Protein AF-A0A4Y7Q3M9-F1 (afdb_monomer_lite)

Structure (mmCIF, N/CA/C/O backbone):
data_AF-A0A4Y7Q3M9-F1
#
_entry.id   AF-A0A4Y7Q3M9-F1
#
loop_
_atom_site.group_PDB
_atom_site.id
_atom_site.type_symbol
_atom_site.label_atom_id
_atom_site.label_alt_id
_atom_site.label_comp_id
_atom_site.label_asym_id
_atom_site.label_entity_id
_atom_site.label_seq_id
_atom_site.pdbx_PDB_ins_code
_atom_site.Cartn_x
_atom_site.Cartn_y
_atom_site.Cartn_z
_atom_site.occupancy
_atom_site.B_iso_or_equiv
_atom_site.auth_seq_id
_atom_site.auth_comp_id
_atom_site.auth_asym_id
_atom_site.auth_atom_id
_atom_site.pdbx_PDB_model_num
ATOM 1 N N . LEU A 1 1 ? 7.637 7.148 -3.254 1.00 60.75 1 LEU A N 1
ATOM 2 C CA . LEU A 1 1 ? 6.221 6.943 -3.628 1.00 60.75 1 LEU A CA 1
ATOM 3 C C . LEU A 1 1 ? 5.470 8.237 -3.388 1.00 60.75 1 LEU A C 1
ATOM 5 O O . LEU A 1 1 ? 5.607 8.799 -2.303 1.00 60.75 1 LEU A O 1
ATOM 9 N N . THR A 1 2 ? 4.733 8.718 -4.386 1.00 67.25 2 THR A N 1
ATOM 10 C CA . THR A 1 2 ? 3.855 9.886 -4.240 1.00 67.25 2 THR A CA 1
ATOM 11 C C . THR A 1 2 ? 2.712 9.567 -3.263 1.00 67.25 2 THR A C 1
ATOM 13 O O . THR A 1 2 ? 2.543 8.434 -2.792 1.00 67.25 2 THR A O 1
ATOM 16 N N . THR A 1 3 ? 1.976 10.585 -2.835 1.00 75.31 3 THR A N 1
ATOM 17 C CA . THR A 1 3 ? 0.743 10.435 -2.039 1.00 75.31 3 THR A CA 1
ATOM 18 C C . THR A 1 3 ? -0.497 10.289 -2.920 1.00 75.31 3 THR A C 1
ATOM 20 O O . THR A 1 3 ? -1.539 9.844 -2.433 1.00 75.31 3 THR A O 1
ATOM 23 N N . GLU A 1 4 ? -0.371 10.645 -4.196 1.00 77.19 4 GLU A N 1
ATOM 24 C CA . GLU A 1 4 ? -1.392 10.527 -5.234 1.00 77.19 4 GLU A CA 1
ATOM 25 C C . GLU A 1 4 ? -1.763 9.065 -5.463 1.00 77.19 4 GLU A C 1
ATOM 27 O O . GLU A 1 4 ? -0.901 8.193 -5.415 1.00 77.19 4 GLU A O 1
ATOM 32 N N . ASN A 1 5 ? -3.055 8.790 -5.648 1.00 79.56 5 ASN A N 1
ATOM 33 C CA . ASN A 1 5 ? -3.624 7.449 -5.856 1.00 79.56 5 ASN A CA 1
ATOM 34 C C . ASN A 1 5 ? -3.337 6.404 -4.763 1.00 79.56 5 ASN A C 1
ATOM 36 O O . ASN A 1 5 ? -3.791 5.271 -4.872 1.00 79.56 5 ASN A O 1
ATOM 40 N N . ARG A 1 6 ? -2.651 6.774 -3.673 1.00 86.69 6 ARG A N 1
ATOM 41 C CA . ARG A 1 6 ? -2.416 5.879 -2.536 1.00 86.69 6 ARG A CA 1
ATOM 42 C C . ARG A 1 6 ? -3.754 5.357 -1.983 1.00 86.69 6 ARG A C 1
ATOM 44 O O . ARG A 1 6 ? -4.604 6.200 -1.658 1.00 86.69 6 ARG A O 1
ATOM 51 N N . PRO A 1 7 ? -3.901 4.032 -1.783 1.00 90.00 7 PRO A N 1
ATOM 52 C CA . PRO A 1 7 ? -5.114 3.450 -1.216 1.00 90.00 7 PRO A CA 1
ATOM 53 C C . PRO A 1 7 ? -5.471 4.053 0.148 1.00 90.00 7 PRO A C 1
ATOM 55 O O . PRO A 1 7 ? -4.588 4.460 0.919 1.00 90.00 7 PRO A O 1
ATOM 58 N N . ALA A 1 8 ? -6.767 4.124 0.448 1.00 89.69 8 ALA A N 1
ATOM 59 C CA . ALA A 1 8 ? -7.282 4.748 1.666 1.00 89.69 8 ALA A CA 1
ATOM 60 C C . ALA A 1 8 ? -6.785 4.027 2.929 1.00 89.69 8 ALA A C 1
ATOM 62 O O . ALA A 1 8 ? -6.393 4.662 3.907 1.00 89.69 8 ALA A O 1
ATOM 63 N N . GLU A 1 9 ? -6.699 2.710 2.847 1.00 90.12 9 GLU A N 1
ATOM 64 C CA . GLU A 1 9 ? -6.151 1.766 3.811 1.00 90.12 9 GLU A CA 1
ATOM 65 C C . GLU A 1 9 ? -4.719 2.132 4.208 1.00 90.12 9 GLU A C 1
ATOM 67 O O . GLU A 1 9 ? -4.391 2.298 5.382 1.00 90.12 9 GLU A O 1
ATOM 72 N N . VAL A 1 10 ? -3.867 2.369 3.208 1.00 88.69 10 VAL A N 1
ATOM 73 C CA . VAL A 1 10 ? -2.464 2.750 3.411 1.00 88.69 10 VAL A CA 1
ATOM 74 C C . VAL A 1 10 ? -2.367 4.147 4.013 1.00 88.69 10 VAL A C 1
ATOM 76 O O . VAL A 1 10 ? -1.528 4.399 4.880 1.00 88.69 10 VAL A O 1
ATOM 79 N N . LYS A 1 11 ? -3.223 5.079 3.570 1.00 88.25 11 LYS A N 1
ATOM 80 C CA . LYS A 1 11 ? -3.299 6.424 4.159 1.00 88.25 11 LYS A CA 1
ATOM 81 C C . LYS A 1 11 ? -3.676 6.344 5.638 1.00 88.25 11 LYS A C 1
ATOM 83 O O . LYS A 1 11 ? -3.019 6.992 6.451 1.00 88.25 11 LYS A O 1
ATOM 88 N N . ALA A 1 12 ? -4.681 5.543 5.983 1.00 88.81 12 ALA A N 1
ATOM 89 C CA . ALA A 1 12 ? -5.125 5.341 7.356 1.00 88.81 12 ALA A CA 1
ATOM 90 C C . ALA A 1 12 ? -4.029 4.687 8.207 1.00 88.81 12 ALA A C 1
ATOM 92 O O . ALA A 1 12 ? -3.702 5.207 9.271 1.00 88.81 12 ALA A O 1
ATOM 93 N N . PHE A 1 13 ? -3.399 3.618 7.716 1.00 88.31 13 PHE A N 1
ATOM 94 C CA . PHE A 1 13 ? -2.296 2.943 8.400 1.00 88.31 13 PHE A CA 1
ATOM 95 C C . PHE A 1 13 ? -1.146 3.904 8.733 1.00 88.31 13 PHE A C 1
ATOM 97 O O . PHE A 1 13 ? -0.700 3.975 9.878 1.00 88.31 13 PHE A O 1
ATOM 104 N N . ILE A 1 14 ? -0.710 4.717 7.763 1.00 87.00 14 ILE A N 1
ATOM 105 C CA . ILE A 1 14 ? 0.352 5.710 7.981 1.00 87.00 14 ILE A CA 1
ATOM 106 C C . ILE A 1 14 ? -0.102 6.806 8.956 1.00 87.00 14 ILE A C 1
ATOM 108 O O . ILE A 1 14 ? 0.674 7.185 9.833 1.00 87.00 14 ILE A O 1
ATOM 112 N N . LYS A 1 15 ? -1.341 7.304 8.829 1.00 87.12 15 LYS A N 1
ATOM 113 C CA . LYS A 1 15 ? -1.902 8.344 9.710 1.00 87.12 15 LYS A CA 1
ATOM 114 C C . LYS A 1 15 ? -1.993 7.879 11.167 1.00 87.12 15 LYS A C 1
ATOM 116 O O . LYS A 1 15 ? -1.749 8.673 12.066 1.00 87.12 15 LYS A O 1
ATOM 121 N N . ASN A 1 16 ? -2.288 6.602 11.395 1.00 86.56 16 ASN A N 1
ATOM 122 C CA . ASN A 1 16 ? -2.415 6.011 12.729 1.00 86.56 16 ASN A CA 1
ATOM 123 C C . ASN A 1 16 ? -1.070 5.561 13.326 1.00 86.56 16 ASN A C 1
ATOM 125 O O . ASN A 1 16 ? -1.042 4.704 14.201 1.00 86.56 16 ASN A O 1
ATOM 129 N N . GLY A 1 17 ? 0.056 6.082 12.833 1.00 85.00 17 GLY A N 1
ATOM 130 C CA . GLY A 1 17 ? 1.371 5.738 13.374 1.00 85.00 17 GLY A CA 1
ATOM 131 C C . GLY A 1 17 ? 1.836 4.320 13.040 1.00 85.00 17 GLY A C 1
ATOM 132 O O . GLY A 1 17 ? 2.744 3.826 13.701 1.00 85.00 17 GLY A O 1
ATOM 133 N N . ARG A 1 18 ? 1.273 3.690 11.995 1.00 87.25 18 ARG A N 1
ATOM 134 C CA . ARG A 1 18 ? 1.618 2.326 11.550 1.00 87.25 18 ARG A CA 1
ATOM 135 C C . ARG A 1 18 ? 1.307 1.266 12.606 1.00 87.25 18 ARG A C 1
ATOM 137 O O . ARG A 1 18 ? 2.111 0.372 12.850 1.00 87.25 18 ARG A O 1
ATOM 144 N N . ASP A 1 19 ? 0.148 1.385 13.244 1.00 85.88 19 ASP A N 1
ATOM 145 C CA . ASP A 1 19 ? -0.320 0.398 14.212 1.00 85.88 19 ASP A CA 1
ATOM 146 C C . ASP A 1 19 ? -0.575 -0.959 13.537 1.00 85.88 19 ASP A C 1
ATOM 148 O O . ASP A 1 19 ? -1.591 -1.163 12.876 1.00 85.88 19 ASP A O 1
ATOM 152 N N . TYR A 1 20 ? 0.368 -1.886 13.706 1.00 83.44 20 TYR A N 1
ATOM 153 C CA . TYR A 1 20 ? 0.307 -3.240 13.151 1.00 83.44 20 TYR A CA 1
ATOM 154 C C . TYR A 1 20 ? -0.742 -4.132 13.820 1.00 83.44 20 TYR A C 1
ATOM 156 O O . TYR A 1 20 ? -1.063 -5.187 13.283 1.00 83.44 20 TYR A O 1
ATOM 164 N N . LYS A 1 21 ? -1.257 -3.750 14.996 1.00 83.25 21 LYS A N 1
ATOM 165 C CA . LYS A 1 21 ? -2.316 -4.509 15.679 1.00 83.25 21 LYS A CA 1
ATOM 166 C C . LYS A 1 21 ? -3.692 -4.212 15.098 1.00 83.25 21 LYS A C 1
ATOM 168 O O . LYS A 1 21 ? -4.644 -4.939 15.373 1.00 83.25 21 LYS A O 1
ATOM 173 N N . ARG A 1 22 ? -3.806 -3.129 14.333 1.00 78.56 22 ARG A N 1
ATOM 174 C CA . ARG A 1 22 ? -5.049 -2.702 13.717 1.00 78.56 22 ARG A CA 1
ATOM 175 C C . ARG A 1 22 ? -5.228 -3.412 12.383 1.00 78.56 22 ARG A C 1
ATOM 177 O O . ARG A 1 22 ? -4.408 -3.257 11.482 1.00 78.56 22 ARG A O 1
ATOM 184 N N . ASP A 1 23 ? -6.341 -4.125 12.256 1.00 77.31 23 ASP A N 1
ATOM 185 C CA . ASP A 1 23 ? -6.770 -4.642 10.965 1.00 77.31 23 ASP A CA 1
ATOM 186 C C . ASP A 1 23 ? -7.018 -3.474 10.001 1.00 77.31 23 ASP A C 1
ATOM 188 O O . ASP A 1 23 ? -7.637 -2.457 10.340 1.00 77.31 23 ASP A O 1
ATOM 192 N N . VAL A 1 24 ? -6.477 -3.615 8.799 1.00 79.38 24 VAL A N 1
ATOM 193 C CA . VAL A 1 24 ? -6.593 -2.625 7.738 1.00 79.38 24 VAL A CA 1
ATOM 194 C C . VAL A 1 24 ? -7.987 -2.660 7.108 1.00 79.38 24 VAL A C 1
ATOM 196 O O . VAL A 1 24 ? -8.432 -1.641 6.581 1.00 79.38 24 VAL A O 1
ATOM 199 N N . GLY A 1 25 ? -8.713 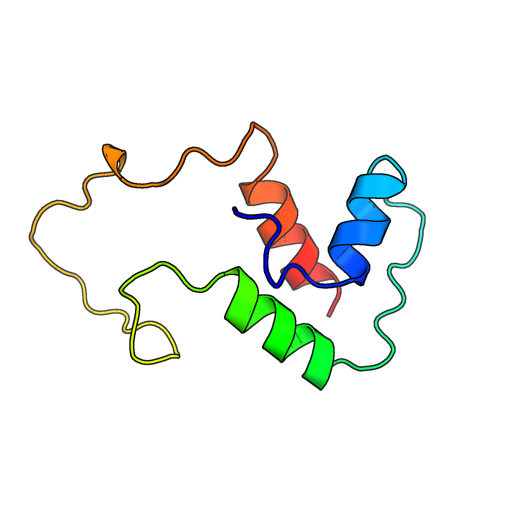-3.776 7.255 1.00 80.00 25 GLY A N 1
ATOM 200 C CA . GLY A 1 25 ? -10.135 -3.860 6.935 1.00 80.00 25 GLY A CA 1
ATOM 201 C C . GLY A 1 25 ? -10.427 -3.633 5.453 1.00 80.00 25 GLY A C 1
ATOM 202 O O . GLY A 1 25 ? -11.276 -2.806 5.110 1.00 80.00 25 GLY A O 1
ATOM 203 N N . ILE A 1 26 ? -9.724 -4.349 4.566 1.00 87.69 26 ILE A N 1
ATOM 204 C CA . ILE A 1 26 ? -9.972 -4.291 3.117 1.00 87.69 26 ILE A CA 1
ATOM 205 C C . ILE A 1 26 ? -11.334 -4.933 2.833 1.00 87.69 26 ILE A C 1
ATOM 207 O O . ILE A 1 26 ? -11.470 -6.145 2.706 1.00 87.69 26 ILE A O 1
ATOM 211 N N . SER A 1 27 ? -12.364 -4.095 2.733 1.00 84.94 27 SER A N 1
ATOM 212 C CA . SER A 1 27 ? -13.737 -4.533 2.446 1.00 84.94 27 SER A CA 1
ATOM 213 C C . SER A 1 27 ? -13.964 -4.837 0.964 1.00 84.94 27 SER A C 1
ATOM 215 O O . SER A 1 27 ? -14.778 -5.691 0.619 1.00 84.94 27 SER A O 1
ATOM 217 N N . LYS A 1 28 ? -13.239 -4.147 0.076 1.00 89.31 28 LYS A N 1
ATOM 218 C CA . LYS A 1 28 ? -13.395 -4.239 -1.378 1.00 89.31 28 LYS A CA 1
ATOM 219 C C . LYS A 1 28 ? -12.058 -4.511 -2.057 1.00 89.31 28 LYS A C 1
ATOM 221 O O . LYS A 1 28 ? -11.367 -3.600 -2.511 1.00 89.31 28 LYS A O 1
ATOM 226 N N . LEU A 1 29 ? -11.716 -5.792 -2.152 1.00 89.50 29 LEU A N 1
ATOM 227 C CA . LEU A 1 29 ? -10.413 -6.245 -2.640 1.00 89.50 29 LEU A CA 1
ATOM 228 C C . LEU A 1 29 ? -10.062 -5.721 -4.043 1.00 89.50 29 LEU A C 1
ATOM 230 O O . LEU A 1 29 ? -8.936 -5.291 -4.273 1.00 89.50 29 LEU A O 1
ATOM 234 N N . VAL A 1 30 ? -11.023 -5.723 -4.972 1.00 90.38 30 VAL A N 1
ATOM 235 C CA . VAL A 1 30 ? -10.794 -5.292 -6.364 1.00 90.38 30 VAL A CA 1
ATOM 236 C C . VAL A 1 30 ? -10.457 -3.798 -6.439 1.00 90.38 30 VAL A C 1
ATOM 238 O O . VAL A 1 30 ? -9.487 -3.420 -7.091 1.00 90.38 30 VAL A O 1
ATOM 241 N N . GLU A 1 31 ? -11.207 -2.951 -5.728 1.00 90.44 31 GLU A N 1
ATOM 242 C CA . GLU A 1 31 ? -10.967 -1.498 -5.681 1.00 90.44 31 GLU A CA 1
ATOM 243 C C . GLU A 1 31 ? -9.619 -1.172 -5.020 1.00 90.44 31 GLU A C 1
ATOM 245 O O . GLU A 1 31 ? -8.882 -0.288 -5.473 1.00 90.44 31 GLU A O 1
ATOM 250 N N . TYR A 1 32 ? -9.265 -1.926 -3.977 1.00 90.44 32 TYR A N 1
ATOM 251 C CA . TYR A 1 32 ? -7.974 -1.810 -3.315 1.00 90.44 32 TYR A CA 1
ATOM 252 C C . TYR A 1 32 ? -6.817 -2.215 -4.250 1.00 90.44 32 TYR A C 1
ATOM 254 O O . TYR A 1 32 ? -5.832 -1.481 -4.365 1.00 90.44 32 TYR A O 1
ATOM 262 N N . ALA A 1 33 ? -6.954 -3.315 -4.998 1.00 88.12 33 ALA A N 1
ATOM 263 C CA . ALA A 1 33 ? -5.953 -3.766 -5.968 1.00 88.12 33 ALA A CA 1
ATOM 264 C C . ALA A 1 33 ? -5.732 -2.771 -7.110 1.00 88.12 33 ALA A C 1
ATOM 266 O O . ALA A 1 33 ? -4.582 -2.480 -7.446 1.00 88.12 33 ALA A O 1
ATOM 267 N N . GLU A 1 34 ? -6.799 -2.200 -7.667 1.00 88.06 34 GLU A N 1
ATOM 268 C CA . GLU A 1 34 ? -6.692 -1.157 -8.693 1.00 88.06 34 GLU A CA 1
ATOM 269 C C . GLU A 1 34 ? -6.027 0.115 -8.150 1.00 88.06 34 GLU A C 1
ATOM 271 O O . GLU A 1 34 ? -5.153 0.694 -8.800 1.00 88.06 34 GLU A O 1
ATOM 276 N N . SER A 1 35 ? -6.343 0.504 -6.913 1.00 88.06 35 SER A N 1
ATOM 277 C CA . SER A 1 35 ? -5.690 1.639 -6.251 1.00 88.06 35 SER A CA 1
ATOM 278 C C . SER A 1 35 ? -4.189 1.396 -6.054 1.00 88.06 35 SER A C 1
ATOM 280 O O . SER A 1 35 ? -3.378 2.279 -6.332 1.00 88.06 35 SER A O 1
ATOM 282 N N . CYS A 1 36 ? -3.786 0.191 -5.637 1.00 86.75 36 CYS A N 1
ATOM 283 C CA . CYS A 1 36 ? -2.376 -0.192 -5.538 1.00 86.75 36 CYS A CA 1
ATOM 284 C C . CYS A 1 36 ? -1.668 -0.132 -6.900 1.00 86.75 36 CYS A C 1
ATOM 286 O O . CYS A 1 36 ? -0.575 0.428 -6.989 1.00 86.75 36 CYS A O 1
ATOM 288 N N . ARG A 1 37 ? -2.299 -0.634 -7.971 1.00 82.06 37 ARG A N 1
ATOM 289 C CA . ARG A 1 37 ? -1.754 -0.569 -9.342 1.00 82.06 37 ARG A CA 1
ATOM 290 C C . ARG A 1 37 ? -1.523 0.870 -9.788 1.00 82.06 37 ARG A C 1
ATOM 292 O O . ARG A 1 37 ? -0.429 1.208 -10.234 1.00 82.06 37 ARG A O 1
ATOM 299 N N . MET A 1 38 ? -2.528 1.726 -9.616 1.00 82.88 38 MET A N 1
ATOM 300 C CA . MET A 1 38 ? -2.440 3.142 -9.973 1.00 82.88 38 MET A CA 1
ATOM 301 C C . MET A 1 38 ? -1.408 3.892 -9.129 1.00 82.88 38 MET A C 1
ATOM 303 O O . MET A 1 38 ? -0.749 4.800 -9.630 1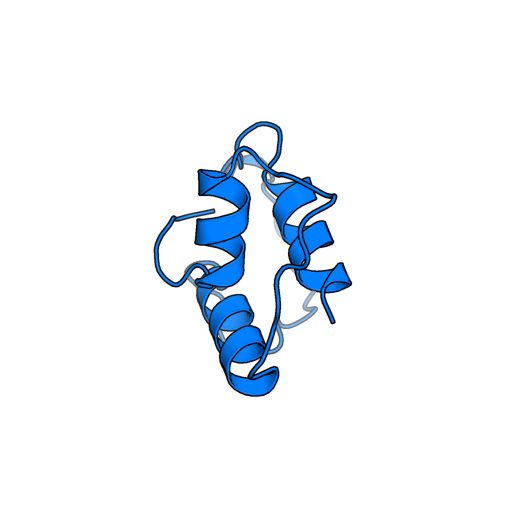.00 82.88 38 MET A O 1
ATOM 307 N N . TRP A 1 39 ? -1.240 3.508 -7.863 1.00 82.38 39 TRP A N 1
ATOM 308 C CA . TRP A 1 39 ? -0.271 4.122 -6.961 1.00 82.38 39 TRP A CA 1
ATOM 309 C C . TRP A 1 39 ? 1.179 3.715 -7.244 1.00 82.38 39 TRP A C 1
ATOM 311 O O . TRP A 1 39 ? 2.090 4.534 -7.116 1.00 82.38 39 TRP A O 1
ATOM 321 N N . TRP A 1 40 ? 1.414 2.455 -7.609 1.00 78.94 40 TRP A N 1
ATOM 322 C CA . TRP A 1 40 ? 2.753 1.957 -7.935 1.00 78.94 40 TRP A CA 1
ATOM 323 C C . TRP A 1 40 ? 3.192 2.278 -9.355 1.00 78.94 40 TRP A C 1
ATOM 325 O O . TRP A 1 40 ? 4.361 2.063 -9.676 1.00 78.94 40 TRP A O 1
ATOM 335 N N . ARG A 1 41 ? 2.287 2.784 -10.199 1.00 73.31 41 ARG A N 1
ATOM 336 C CA . ARG A 1 41 ? 2.604 3.151 -11.575 1.00 73.31 41 ARG A CA 1
ATOM 337 C C . ARG A 1 41 ? 3.759 4.150 -11.585 1.00 73.31 41 ARG A C 1
ATOM 339 O O . ARG A 1 41 ? 3.674 5.249 -11.039 1.00 73.31 41 ARG A O 1
ATOM 346 N N . ILE A 1 42 ? 4.865 3.733 -12.188 1.00 64.25 42 ILE A N 1
ATOM 347 C CA . ILE A 1 42 ? 6.028 4.584 -12.417 1.00 64.25 42 ILE A CA 1
ATOM 348 C C . ILE A 1 42 ? 5.745 5.366 -13.705 1.00 64.25 42 ILE A C 1
ATOM 350 O O . ILE A 1 42 ? 5.246 4.793 -14.676 1.00 64.25 42 ILE A O 1
ATOM 354 N N . GLU A 1 43 ? 6.023 6.669 -13.725 1.00 57.38 43 GLU A N 1
ATOM 355 C CA . GLU A 1 43 ? 5.912 7.482 -14.945 1.00 57.38 43 GLU A CA 1
ATOM 356 C C . GLU A 1 43 ? 6.683 6.811 -16.098 1.00 57.38 43 GLU A C 1
ATOM 358 O O . GLU A 1 43 ? 7.853 6.464 -15.945 1.00 57.38 43 GLU A O 1
ATOM 363 N N . GLY A 1 44 ? 6.012 6.590 -17.235 1.00 57.06 44 GLY A N 1
ATOM 364 C CA . GLY A 1 44 ? 6.584 5.907 -18.404 1.00 57.06 44 GLY A CA 1
ATOM 365 C C . GLY A 1 44 ? 6.430 4.381 -18.427 1.00 57.06 44 GLY A C 1
ATOM 366 O O . GLY A 1 44 ? 6.934 3.746 -19.349 1.00 57.06 44 GLY A O 1
ATOM 367 N N . SER A 1 45 ? 5.738 3.780 -17.453 1.00 60.56 45 SER A N 1
ATOM 368 C CA . SER A 1 45 ? 5.456 2.339 -17.443 1.00 60.56 45 SER A CA 1
ATOM 369 C C . SER A 1 45 ? 4.098 1.995 -18.068 1.00 60.56 45 SER A C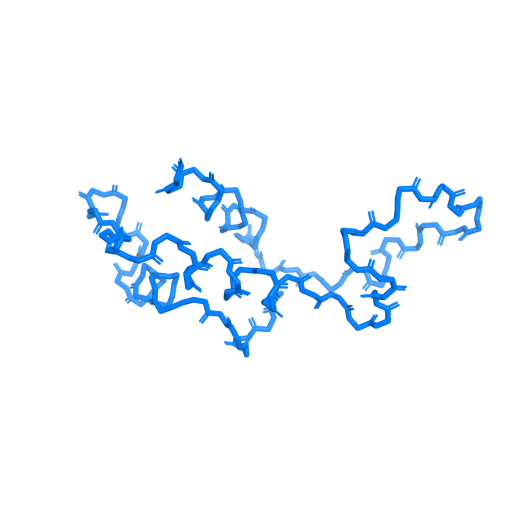 1
ATOM 371 O O . SER A 1 45 ? 3.088 1.861 -17.379 1.00 60.56 45 SER A O 1
ATOM 373 N N . ASP A 1 46 ? 4.094 1.843 -19.391 1.00 67.00 46 ASP A N 1
ATOM 374 C CA . ASP A 1 46 ? 3.015 1.198 -20.142 1.00 67.00 46 ASP A CA 1
ATOM 375 C C . ASP A 1 46 ? 3.591 0.108 -21.056 1.00 67.00 46 ASP A C 1
ATOM 377 O O . ASP A 1 46 ? 4.607 0.358 -21.711 1.00 67.00 46 ASP A O 1
ATOM 381 N N . PRO A 1 47 ? 2.975 -1.089 -21.138 1.00 65.06 47 PRO A N 1
ATOM 382 C CA . PRO A 1 47 ? 1.703 -1.511 -20.528 1.00 65.06 47 PRO A CA 1
ATOM 383 C C . PRO A 1 47 ? 1.834 -2.197 -19.147 1.00 65.06 47 PRO A C 1
ATOM 385 O O . PRO A 1 47 ? 2.907 -2.650 -18.749 1.00 65.06 47 PRO A O 1
ATOM 388 N N . TRP A 1 48 ? 0.706 -2.308 -18.426 1.00 61.69 48 TRP A N 1
ATOM 389 C CA . TRP A 1 48 ? 0.541 -3.190 -17.258 1.00 61.69 48 TRP A CA 1
ATOM 390 C C . TRP A 1 48 ? -0.003 -4.572 -17.691 1.00 61.69 48 TRP A C 1
ATOM 392 O O . TRP A 1 48 ? -0.913 -4.609 -18.521 1.00 61.69 48 TRP A O 1
ATOM 402 N N . PRO A 1 49 ? 0.453 -5.706 -17.118 1.00 65.75 49 PRO A N 1
ATOM 403 C CA . PRO A 1 49 ? 1.504 -5.830 -16.108 1.00 65.75 49 PRO A CA 1
ATOM 404 C C . PRO A 1 49 ? 2.859 -5.379 -16.650 1.00 65.75 49 PRO A C 1
ATOM 406 O O . PRO A 1 49 ? 3.137 -5.572 -17.829 1.00 65.75 49 PRO A O 1
ATOM 409 N N . LEU A 1 50 ? 3.683 -4.784 -15.778 1.00 66.31 50 LEU A N 1
ATOM 410 C CA . LEU A 1 50 ? 5.004 -4.269 -16.149 1.00 66.31 50 LEU A CA 1
ATOM 411 C C . LEU A 1 50 ? 5.779 -5.320 -16.947 1.00 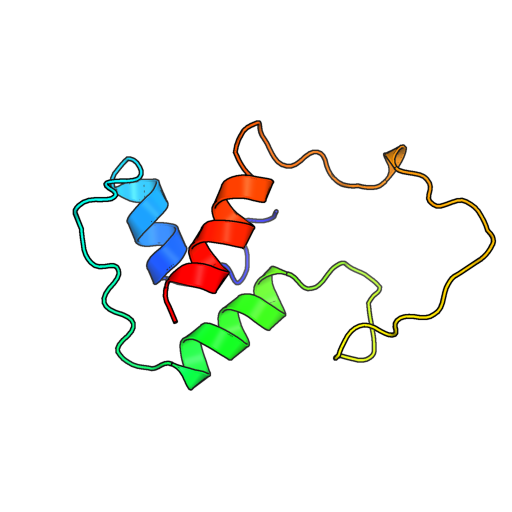66.31 50 LEU A C 1
ATOM 413 O O . LEU A 1 50 ? 6.024 -6.430 -16.459 1.00 66.31 50 LEU A O 1
ATOM 417 N N . THR A 1 51 ? 6.159 -4.967 -18.173 1.00 66.31 51 THR A N 1
ATOM 418 C CA . THR A 1 51 ? 6.939 -5.848 -19.037 1.00 66.31 51 THR A CA 1
ATOM 419 C C . THR A 1 51 ? 8.237 -6.217 -18.324 1.00 66.31 51 THR A C 1
ATOM 421 O O . THR A 1 51 ? 9.024 -5.348 -17.962 1.00 66.31 51 THR A O 1
ATOM 424 N N . ARG A 1 52 ? 8.511 -7.516 -18.161 1.00 64.50 52 ARG A N 1
ATOM 425 C CA . ARG A 1 52 ? 9.777 -8.028 -17.596 1.00 64.50 52 ARG A CA 1
ATOM 426 C C . ARG A 1 52 ? 10.946 -7.917 -18.586 1.00 64.50 52 ARG A C 1
ATOM 428 O O . ARG A 1 52 ? 11.864 -8.735 -18.553 1.00 64.50 52 ARG A O 1
ATOM 435 N N . ALA A 1 53 ? 10.875 -6.977 -19.526 1.00 59.12 53 ALA A N 1
ATOM 436 C CA . ALA A 1 53 ? 11.903 -6.798 -20.533 1.00 59.12 53 ALA A CA 1
ATOM 437 C C . ALA A 1 53 ? 13.176 -6.338 -19.824 1.00 59.12 53 ALA A C 1
ATOM 439 O O . ALA A 1 53 ? 13.227 -5.256 -19.245 1.00 59.12 53 ALA A O 1
ATOM 440 N N . ARG A 1 54 ? 14.197 -7.193 -19.844 1.00 51.28 54 ARG A N 1
ATOM 441 C CA . ARG A 1 54 ? 15.529 -6.870 -19.347 1.00 51.28 54 ARG A CA 1
ATOM 442 C C . ARG A 1 54 ? 16.150 -5.882 -20.327 1.00 51.28 54 ARG A C 1
ATOM 444 O O . ARG A 1 54 ? 16.740 -6.300 -21.317 1.00 51.28 54 ARG A O 1
ATOM 451 N N . THR A 1 55 ? 15.978 -4.584 -20.097 1.00 57.75 55 THR A N 1
ATOM 452 C CA . THR A 1 55 ? 16.722 -3.566 -20.843 1.00 57.75 55 THR A CA 1
ATOM 453 C C . THR A 1 55 ? 18.202 -3.699 -20.468 1.00 57.75 55 THR A C 1
ATOM 455 O O . THR A 1 55 ? 18.529 -3.544 -19.291 1.00 57.75 55 THR A O 1
ATOM 458 N N . PRO A 1 56 ? 19.107 -4.006 -21.419 1.00 55.75 56 PRO A N 1
ATOM 459 C CA . PRO A 1 56 ? 20.544 -4.140 -21.146 1.00 55.75 56 PRO A CA 1
ATOM 460 C C . PRO A 1 56 ? 21.209 -2.807 -20.772 1.00 55.75 56 PRO A C 1
ATOM 462 O O . PRO A 1 56 ? 22.376 -2.767 -20.392 1.00 55.75 56 PRO A O 1
ATOM 465 N N . GLU A 1 57 ? 20.475 -1.708 -20.914 1.00 53.22 57 GLU A N 1
ATOM 466 C CA . GLU A 1 57 ? 21.009 -0.360 -20.949 1.00 53.22 57 GLU A CA 1
ATOM 467 C C . GLU A 1 57 ? 20.704 0.322 -19.622 1.00 53.22 57 GLU A C 1
ATOM 469 O O . GLU A 1 57 ? 19.614 0.846 -19.413 1.00 53.22 57 GLU A O 1
ATOM 474 N N . ASN A 1 58 ? 21.686 0.285 -18.721 1.00 49.59 58 ASN A N 1
ATOM 475 C CA . ASN A 1 58 ? 21.752 1.114 -17.524 1.00 49.59 58 ASN A CA 1
ATOM 476 C C . ASN A 1 58 ? 20.459 1.124 -16.693 1.00 49.59 58 ASN A C 1
ATOM 478 O O . ASN A 1 58 ? 19.683 2.083 -16.717 1.00 49.59 58 ASN A O 1
ATOM 482 N N . GLU A 1 59 ? 20.289 0.100 -15.854 1.00 54.44 59 GLU A N 1
ATOM 483 C CA . GLU A 1 59 ? 19.514 0.225 -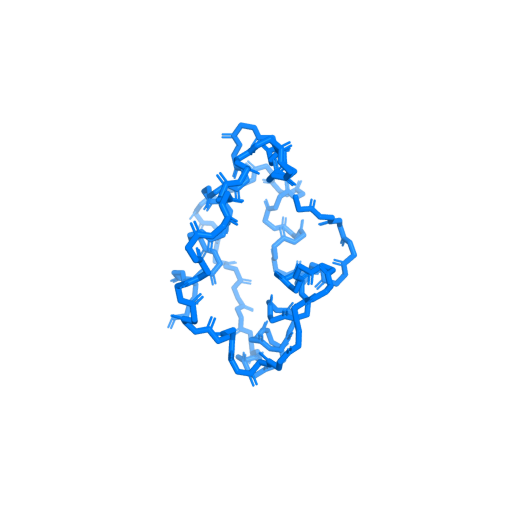14.617 1.00 54.44 59 GLU A CA 1
ATOM 484 C C . GLU A 1 59 ? 20.173 1.306 -13.743 1.00 54.44 59 GLU A C 1
ATOM 486 O O . GLU A 1 59 ? 20.947 1.040 -12.823 1.00 54.44 59 GLU A O 1
ATOM 491 N N . THR A 1 60 ? 19.936 2.574 -14.074 1.00 53.53 60 THR A N 1
ATOM 492 C CA . THR A 1 60 ? 20.454 3.706 -13.323 1.00 53.53 60 THR A CA 1
ATOM 493 C C . THR A 1 60 ? 19.625 3.802 -12.053 1.00 53.53 60 THR A C 1
ATOM 495 O O . THR A 1 60 ? 18.641 4.541 -11.986 1.00 53.53 60 THR A O 1
ATOM 498 N N . TRP A 1 61 ? 20.045 3.073 -11.017 1.00 56.22 61 TRP A N 1
ATOM 499 C CA . TRP A 1 61 ? 19.498 3.143 -9.657 1.00 56.22 61 TRP A CA 1
ATOM 500 C C . TRP A 1 61 ? 19.370 4.592 -9.146 1.00 56.22 61 TRP A C 1
ATOM 502 O O . TRP A 1 61 ? 18.548 4.874 -8.280 1.00 56.22 61 TRP A O 1
ATOM 512 N N . GLY A 1 62 ? 20.117 5.538 -9.730 1.00 53.28 62 GLY A N 1
ATOM 513 C CA . GLY A 1 62 ? 20.008 6.975 -9.469 1.00 53.28 62 GLY A CA 1
ATOM 514 C C . GLY A 1 62 ? 18.660 7.621 -9.826 1.00 53.28 62 GLY A C 1
ATOM 515 O O . GLY A 1 62 ? 18.332 8.652 -9.248 1.00 53.28 62 GLY A O 1
ATOM 516 N N . LYS A 1 63 ? 17.856 7.031 -10.725 1.00 50.47 63 LYS A N 1
ATOM 517 C CA . LYS A 1 63 ? 16.493 7.511 -11.040 1.00 50.47 63 LYS A CA 1
ATOM 518 C C . LYS A 1 63 ? 15.413 6.890 -10.160 1.00 50.47 63 LYS A C 1
ATOM 520 O O . LYS A 1 63 ? 14.271 7.352 -10.180 1.00 50.47 63 LYS A O 1
ATOM 525 N N . ILE A 1 64 ? 15.744 5.862 -9.380 1.00 54.66 64 ILE A N 1
ATOM 526 C CA . ILE A 1 64 ? 14.801 5.303 -8.419 1.00 54.66 64 ILE A CA 1
ATOM 527 C C . ILE A 1 64 ? 14.603 6.381 -7.360 1.00 54.66 64 ILE A C 1
ATOM 529 O O . ILE A 1 64 ? 15.490 6.637 -6.545 1.00 54.66 64 ILE A O 1
ATOM 533 N N . LYS A 1 65 ? 13.446 7.061 -7.406 1.00 53.59 65 LYS A N 1
ATOM 534 C CA . LYS A 1 65 ? 13.038 8.032 -6.383 1.00 53.59 65 LYS A CA 1
ATOM 535 C C . LYS A 1 65 ? 13.267 7.355 -5.037 1.00 53.59 65 LYS A C 1
ATOM 537 O O . LYS A 1 65 ? 12.549 6.403 -4.729 1.00 53.59 65 LYS A O 1
ATOM 542 N N . ARG A 1 66 ? 14.256 7.830 -4.263 1.00 51.03 66 ARG A N 1
ATOM 543 C CA . ARG A 1 66 ? 14.498 7.387 -2.885 1.00 51.03 66 ARG A CA 1
ATOM 544 C C . ARG A 1 66 ? 13.162 7.470 -2.170 1.00 51.03 66 ARG A C 1
ATOM 546 O O . ARG A 1 66 ? 12.686 8.553 -1.831 1.00 51.03 66 ARG A O 1
ATOM 553 N N . ALA A 1 67 ? 12.504 6.334 -1.997 1.00 53.75 67 ALA A N 1
ATOM 554 C CA . ALA A 1 67 ? 11.421 6.284 -1.053 1.00 53.75 67 ALA A CA 1
ATOM 555 C C . ALA A 1 67 ? 12.077 6.558 0.309 1.00 53.75 67 ALA A C 1
ATOM 557 O O . ALA A 1 67 ? 13.204 6.115 0.538 1.00 53.75 67 ALA A O 1
ATOM 558 N N . GLY A 1 68 ? 11.440 7.343 1.183 1.00 59.22 68 GLY A N 1
ATOM 559 C CA . GLY A 1 68 ? 11.972 7.536 2.538 1.00 59.22 68 GLY A CA 1
ATOM 560 C C . GLY A 1 68 ? 12.244 6.182 3.205 1.00 59.22 68 GLY A C 1
ATOM 561 O O . GLY A 1 68 ? 11.774 5.161 2.711 1.00 59.22 68 GLY A O 1
ATOM 562 N N . THR A 1 69 ? 12.948 6.160 4.335 1.00 58.06 69 THR A N 1
ATOM 563 C CA . THR A 1 69 ? 13.505 4.961 5.005 1.00 58.06 69 THR A CA 1
ATOM 564 C C . THR A 1 69 ? 12.564 3.744 5.129 1.00 58.06 69 THR A C 1
ATOM 566 O O . THR A 1 69 ? 13.028 2.631 5.314 1.00 58.06 69 THR A O 1
ATOM 569 N N . ASN A 1 70 ? 11.246 3.920 4.980 1.00 66.56 70 ASN A N 1
ATOM 570 C CA . ASN A 1 70 ? 10.232 2.867 5.080 1.00 66.56 70 ASN A CA 1
ATOM 571 C C . ASN A 1 70 ? 9.426 2.607 3.793 1.00 66.56 70 ASN A C 1
ATOM 573 O O . ASN A 1 70 ? 8.425 1.902 3.833 1.00 66.56 70 ASN A O 1
ATOM 577 N N . GLY A 1 71 ? 9.789 3.186 2.650 1.00 73.25 71 GLY A N 1
ATOM 578 C CA . GLY A 1 71 ? 8.966 3.093 1.443 1.00 73.25 71 GLY A CA 1
ATOM 579 C C . GLY A 1 71 ? 8.823 1.675 0.897 1.00 73.25 71 GLY A C 1
ATOM 580 O O 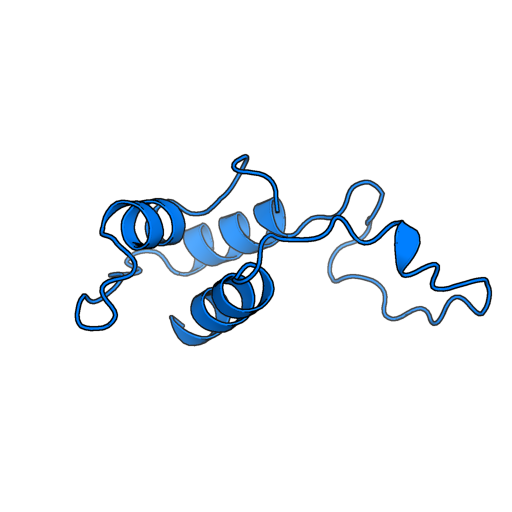. GLY A 1 71 ? 7.724 1.291 0.515 1.00 73.25 71 GLY A O 1
ATOM 581 N N . PHE A 1 72 ? 9.903 0.892 0.921 1.00 77.19 72 PHE A N 1
ATOM 582 C CA . PHE A 1 72 ? 9.873 -0.517 0.525 1.00 77.19 72 PHE A CA 1
ATOM 583 C C . PHE A 1 72 ? 9.016 -1.358 1.479 1.00 77.19 72 PHE A C 1
ATOM 585 O O . PHE A 1 72 ? 8.177 -2.131 1.030 1.00 77.19 72 PHE A O 1
ATOM 592 N N . LEU A 1 73 ? 9.150 -1.130 2.790 1.00 82.19 73 LEU A N 1
ATOM 593 C CA . LEU A 1 73 ? 8.328 -1.793 3.804 1.00 82.19 73 LEU A CA 1
ATOM 594 C C . LEU A 1 73 ? 6.832 -1.567 3.555 1.00 82.19 73 LEU A C 1
ATOM 596 O O . LEU A 1 73 ? 6.054 -2.507 3.641 1.00 82.19 73 LEU A O 1
ATOM 600 N N . ILE A 1 74 ? 6.427 -0.340 3.209 1.00 83.69 74 ILE A N 1
ATOM 601 C CA . ILE A 1 74 ? 5.017 -0.049 2.920 1.00 83.69 74 ILE A CA 1
ATOM 602 C C . ILE A 1 74 ? 4.521 -0.832 1.698 1.00 83.69 74 ILE A C 1
ATOM 604 O O . ILE A 1 74 ? 3.406 -1.335 1.748 1.00 83.69 74 ILE A O 1
ATOM 608 N N . VAL A 1 75 ? 5.330 -0.975 0.641 1.00 84.19 75 VAL A N 1
ATOM 609 C CA . VAL A 1 75 ? 4.964 -1.786 -0.539 1.00 84.19 75 VAL A CA 1
ATOM 610 C C . VAL A 1 75 ? 4.773 -3.255 -0.162 1.00 84.19 75 VAL A C 1
ATOM 612 O O . VAL A 1 75 ? 3.796 -3.876 -0.572 1.00 84.19 75 VAL A O 1
ATOM 615 N N . VAL A 1 76 ? 5.673 -3.806 0.655 1.00 84.81 76 VAL A N 1
ATOM 616 C CA . VAL A 1 76 ? 5.543 -5.186 1.140 1.00 84.81 76 VAL A CA 1
ATOM 617 C C . VAL A 1 76 ? 4.278 -5.345 1.984 1.00 84.81 76 VAL A C 1
ATOM 619 O O . VAL A 1 76 ? 3.511 -6.269 1.748 1.00 84.81 76 VAL A O 1
ATOM 622 N N . LEU A 1 77 ? 4.004 -4.424 2.912 1.00 86.00 77 LEU A N 1
ATOM 623 C CA . LEU A 1 77 ? 2.805 -4.490 3.756 1.00 86.00 77 LEU A CA 1
ATOM 624 C C . LEU A 1 77 ? 1.514 -4.458 2.937 1.00 86.00 77 LEU A C 1
ATOM 626 O O . LEU A 1 77 ? 0.612 -5.242 3.201 1.00 86.00 77 LEU A O 1
ATOM 630 N N . THR A 1 78 ? 1.444 -3.619 1.903 1.00 86.81 78 THR A N 1
ATOM 631 C CA . THR A 1 78 ? 0.276 -3.578 1.012 1.00 86.81 78 THR A CA 1
ATOM 632 C C . THR A 1 78 ? 0.032 -4.864 0.232 1.00 86.81 78 THR A C 1
ATOM 634 O O . THR A 1 78 ? -1.096 -5.116 -0.169 1.00 86.81 78 THR A O 1
ATOM 637 N N . LEU A 1 79 ? 1.067 -5.680 0.019 1.00 86.50 79 LEU A N 1
ATOM 638 C CA . LEU A 1 79 ? 0.930 -6.995 -0.610 1.00 86.50 79 LEU A CA 1
ATOM 639 C C . LEU A 1 79 ? 0.518 -8.089 0.382 1.00 86.50 79 LEU A C 1
ATOM 641 O O . LEU A 1 79 ? 0.030 -9.118 -0.058 1.00 86.50 79 LEU A O 1
ATOM 645 N N . VAL A 1 80 ? 0.754 -7.889 1.683 1.00 86.94 80 VAL A N 1
ATOM 646 C CA . VAL A 1 80 ? 0.455 -8.860 2.754 1.00 86.94 80 VAL A CA 1
ATOM 647 C C . VAL A 1 80 ? -0.972 -8.710 3.286 1.00 86.94 80 VAL A C 1
ATOM 649 O O . VAL A 1 80 ? -1.490 -9.615 3.930 1.00 86.94 80 VAL A O 1
ATOM 652 N N . TRP A 1 81 ? -1.618 -7.565 3.059 1.00 86.31 81 TRP A N 1
ATOM 653 C CA . TRP A 1 81 ? -2.985 -7.328 3.532 1.00 86.31 81 TRP A CA 1
ATOM 654 C C . TRP A 1 81 ? -4.068 -8.089 2.743 1.00 86.31 81 TRP A C 1
ATOM 656 O O . TRP A 1 81 ? -5.229 -8.046 3.145 1.00 86.31 81 TRP A O 1
ATOM 666 N N . TRP A 1 82 ? -3.704 -8.786 1.662 1.00 76.12 82 TRP A N 1
ATOM 667 C CA . TRP A 1 82 ? -4.568 -9.695 0.898 1.00 76.12 82 TRP A CA 1
ATOM 668 C C . TRP A 1 82 ? -3.907 -11.060 0.696 1.00 76.12 82 TRP A C 1
ATOM 670 O O . TRP A 1 82 ? -4.620 -11.980 0.242 1.00 76.12 82 TRP A O 1
#

Sequence (82 aa):
LTTENRPAEVKAFIKNGRDYKRDVGISKLVEYAESCRMWWRIEGSDPWPLTRARTPENETWGKIKRAGTNGFLIVVLTLVWW

Radius of gyration: 14.4 Å; chains: 1; bounding box: 36×20×37 Å

pLDDT: mean 74.71, std 13.56, range [49.59, 90.44]

Secondary structure (DSSP, 8-state):
--STT--HHHHHHHHTT--TTS----S-HHHHHHHHHHHHPPTT--STTTP-----S---GGGS----TTHHHHHHHHHH--

Organism: NCBI:txid50990

Foldseek 3Di:
DDPPLADPLLVVCVVVVNPPVDQSCCPDVVSLVVSLVVVPDDPPQPDPVGPPDPDVPDPPVVPVPPDPPCPVVSNVVSVVSD